Protein AF-A0A356R5F3-F1 (afdb_monomer_lite)

Radius of gyration: 15.39 Å; chains: 1; bounding box: 40×27×44 Å

Secondary structure (DSSP, 8-state):
-HHHHHHHHHHHHHHHHHHHTT-HHHHHHHHHHHHHHHHHHHT-TTS-HHHHHHHHHHHHHHHHHHHHHHHHHHHHHTTS-SSPPHHHHHHHHHHHHHHHHHHHHHHHSPPPSSHHHHHHHHHHHHHHHHHHHHHHHHHHHTT-

Sequence (144 aa):
MTGEVGEMDRLEQKAEDAIANGDPEGAALSIGKAALMANLLAQKKEVHRQIRLLYQAADTLFRGQEQGYRALALFERAGGQPPASQGVCQYLSQAADKVKQSQNDLKALTDFTNESFRERQQRHIGKTQEWEGLLQGLQEDLSC

Foldseek 3Di:
DVVLVVQLVVLCVQLVVCVVVVNLVSNLVSLLVSLVSLQVQLPDPPDDPLSNLLSVLSSLLSQLSSLLSVLVVQCVVVVVDPLGDPSSLVSLVSSLVSLVVSLVSLVPRDADPDPVSNVSSVVSNVSSVVSNVVSVVCCVVNVD

pLDDT: mean 96.37, std 4.93, range [59.78, 98.88]

Structure (mmCIF, N/CA/C/O backbone):
data_AF-A0A356R5F3-F1
#
_entry.id   AF-A0A356R5F3-F1
#
loop_
_atom_site.group_PDB
_atom_site.id
_atom_site.type_symbol
_atom_site.label_atom_id
_atom_site.label_alt_id
_atom_site.label_comp_id
_atom_site.label_asym_id
_atom_site.label_entity_id
_atom_site.label_seq_id
_atom_site.pdbx_PDB_ins_code
_atom_site.Cartn_x
_atom_site.Cartn_y
_atom_site.Cartn_z
_atom_site.occupancy
_atom_site.B_iso_or_equiv
_atom_site.auth_seq_id
_atom_site.auth_comp_id
_atom_site.auth_asym_id
_atom_site.auth_atom_id
_atom_site.pdbx_PDB_model_num
ATOM 1 N N . MET A 1 1 ? 18.206 -11.358 -8.465 1.00 59.78 1 MET A N 1
ATOM 2 C CA . MET A 1 1 ? 17.036 -10.474 -8.654 1.00 59.78 1 MET A CA 1
ATOM 3 C C . MET A 1 1 ? 15.744 -11.267 -8.592 1.00 59.78 1 MET A C 1
ATOM 5 O O . MET A 1 1 ? 14.876 -10.879 -7.832 1.00 59.78 1 MET A O 1
ATOM 9 N N . THR A 1 2 ? 15.629 -12.401 -9.292 1.00 71.31 2 THR A N 1
ATOM 10 C CA . THR A 1 2 ? 14.394 -13.209 -9.319 1.00 71.31 2 THR A CA 1
ATOM 11 C C . THR A 1 2 ? 13.886 -13.624 -7.933 1.00 71.31 2 THR A C 1
ATOM 13 O O . THR A 1 2 ? 12.695 -13.517 -7.677 1.00 71.31 2 THR A O 1
ATOM 16 N N . GLY A 1 3 ? 14.778 -14.011 -7.010 1.00 88.06 3 GLY A N 1
ATOM 17 C CA . GLY A 1 3 ? 14.380 -14.399 -5.649 1.00 88.06 3 GLY A CA 1
ATOM 18 C C . GLY A 1 3 ? 13.810 -13.252 -4.807 1.00 88.06 3 GLY A C 1
ATOM 19 O O . GLY A 1 3 ? 12.830 -13.441 -4.102 1.00 88.06 3 GLY A O 1
ATOM 20 N N . GLU A 1 4 ? 14.378 -12.049 -4.907 1.00 90.88 4 GLU A N 1
ATOM 21 C CA . GLU A 1 4 ? 13.910 -10.885 -4.136 1.00 90.88 4 GLU A CA 1
ATOM 22 C C . GLU A 1 4 ? 12.603 -10.321 -4.689 1.00 90.88 4 GLU A C 1
ATOM 24 O O . GLU A 1 4 ? 11.745 -9.914 -3.916 1.00 90.88 4 GLU A O 1
ATOM 29 N N . VAL A 1 5 ? 12.446 -10.328 -6.017 1.00 93.44 5 VAL A N 1
ATOM 30 C CA . VAL A 1 5 ? 11.182 -9.965 -6.670 1.00 93.44 5 VAL A CA 1
ATOM 31 C C . VAL A 1 5 ? 10.083 -10.948 -6.268 1.00 93.44 5 VAL A C 1
ATOM 33 O O . VAL A 1 5 ? 9.003 -10.519 -5.882 1.00 93.44 5 VAL A O 1
ATOM 36 N N . GLY A 1 6 ? 10.376 -12.253 -6.289 1.00 95.75 6 GLY A N 1
ATOM 37 C CA . GLY A 1 6 ? 9.427 -13.278 -5.855 1.00 95.75 6 GLY A CA 1
ATOM 38 C C . GLY A 1 6 ? 9.046 -13.154 -4.378 1.00 95.75 6 GLY A C 1
ATOM 39 O O . GLY A 1 6 ? 7.872 -13.264 -4.043 1.00 95.75 6 GLY A O 1
ATOM 40 N N . GLU A 1 7 ? 10.007 -12.876 -3.492 1.00 97.31 7 GLU A N 1
ATOM 41 C CA . GLU A 1 7 ? 9.709 -12.661 -2.070 1.00 97.31 7 GLU A CA 1
ATOM 42 C C . GLU A 1 7 ? 8.893 -11.383 -1.838 1.00 97.31 7 GLU A C 1
ATOM 44 O O . GLU A 1 7 ? 7.976 -11.389 -1.021 1.00 97.31 7 GLU A O 1
ATOM 49 N N . MET A 1 8 ? 9.176 -10.307 -2.577 1.00 97.69 8 MET A N 1
ATOM 50 C CA . MET A 1 8 ? 8.377 -9.080 -2.536 1.00 97.69 8 MET A CA 1
ATOM 51 C C . MET A 1 8 ? 6.918 -9.350 -2.924 1.00 97.69 8 MET A C 1
ATOM 53 O O . MET A 1 8 ? 6.022 -8.991 -2.165 1.00 97.69 8 MET A O 1
ATOM 57 N N . ASP A 1 9 ? 6.687 -10.030 -4.052 1.00 97.06 9 ASP A N 1
ATOM 58 C CA . ASP A 1 9 ? 5.338 -10.368 -4.526 1.00 97.06 9 ASP A CA 1
ATOM 59 C C . ASP A 1 9 ? 4.613 -11.304 -3.532 1.00 97.06 9 ASP A C 1
ATOM 61 O O . ASP A 1 9 ? 3.427 -11.136 -3.251 1.00 97.06 9 ASP A O 1
ATOM 65 N N . ARG A 1 10 ? 5.331 -12.256 -2.919 1.00 98.25 10 ARG A N 1
ATOM 66 C CA . ARG A 1 10 ? 4.779 -13.142 -1.880 1.00 98.25 10 ARG A CA 1
ATOM 67 C C . ARG A 1 10 ? 4.359 -12.376 -0.622 1.00 98.25 10 ARG A C 1
ATOM 69 O O . ARG A 1 10 ? 3.350 -12.713 -0.006 1.00 98.25 10 ARG A O 1
ATOM 76 N N . LEU A 1 11 ? 5.149 -11.390 -0.200 1.00 98.69 11 LEU A N 1
ATOM 77 C CA . LEU A 1 11 ? 4.856 -10.554 0.968 1.00 98.69 11 LEU A CA 1
ATOM 78 C C . LEU A 1 11 ? 3.681 -9.604 0.716 1.00 98.69 11 LEU A C 1
ATOM 80 O O . LEU A 1 11 ? 2.895 -9.377 1.633 1.00 98.69 11 LEU A O 1
ATOM 84 N N . GLU A 1 12 ? 3.554 -9.098 -0.510 1.00 98.25 12 GLU A N 1
ATOM 85 C CA . GLU A 1 12 ? 2.393 -8.333 -0.966 1.00 98.25 12 GLU A CA 1
ATOM 86 C C . GLU A 1 12 ? 1.116 -9.184 -0.874 1.00 98.25 12 GLU A C 1
ATOM 88 O O . GLU A 1 12 ? 0.187 -8.794 -0.170 1.00 98.25 12 GLU A O 1
ATOM 93 N N . GLN A 1 13 ? 1.114 -10.396 -1.447 1.00 98.25 13 GLN A N 1
ATOM 94 C CA . GLN A 1 13 ? -0.022 -11.323 -1.330 1.00 98.25 13 GLN A CA 1
ATOM 95 C C . GLN A 1 13 ? -0.339 -11.662 0.130 1.00 98.25 13 GLN A C 1
ATOM 97 O O . GLN A 1 13 ? -1.491 -11.656 0.547 1.00 98.25 13 GLN A O 1
ATOM 102 N 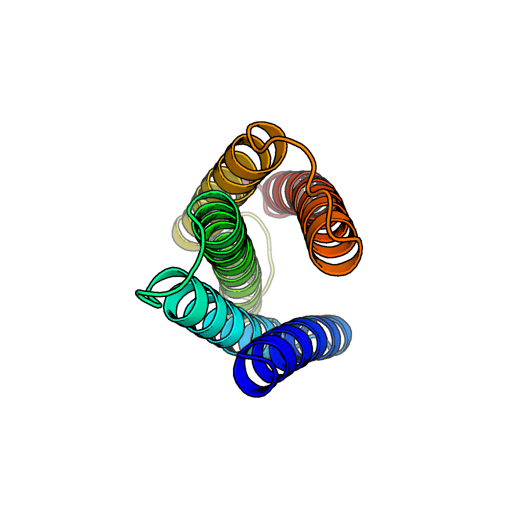N . LYS A 1 14 ? 0.689 -11.909 0.948 1.00 98.62 14 LYS A N 1
ATOM 103 C CA . LYS A 1 14 ? 0.494 -12.212 2.369 1.00 98.62 14 LYS A CA 1
ATOM 104 C C . LYS A 1 14 ? -0.178 -11.058 3.122 1.00 98.62 14 LYS A C 1
ATOM 106 O O . LYS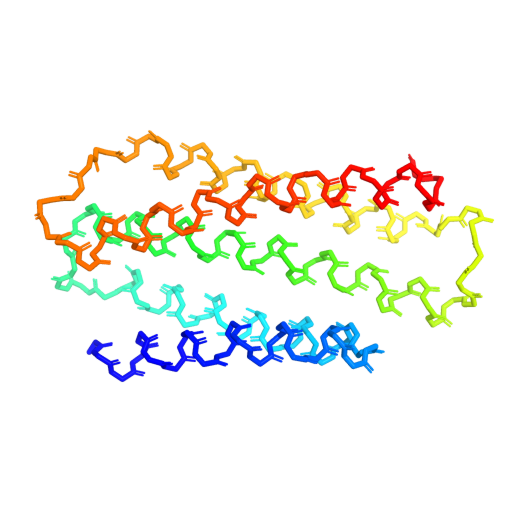 A 1 14 ? -0.896 -11.307 4.088 1.00 98.62 14 LYS A O 1
ATOM 111 N N . ALA A 1 15 ? 0.072 -9.811 2.723 1.00 98.69 15 ALA A N 1
ATOM 112 C CA . ALA A 1 15 ? -0.602 -8.666 3.316 1.00 98.69 15 ALA A CA 1
ATOM 113 C C . ALA A 1 15 ? -2.090 -8.622 2.943 1.00 98.69 15 ALA A C 1
ATOM 115 O O . ALA A 1 15 ? -2.922 -8.373 3.814 1.00 98.69 15 ALA A O 1
ATOM 116 N N . GLU A 1 16 ? -2.417 -8.923 1.685 1.00 97.94 16 GLU A N 1
ATOM 117 C CA . GLU A 1 16 ? -3.801 -9.042 1.207 1.00 97.94 16 GLU A CA 1
ATOM 118 C C . GLU A 1 16 ? -4.554 -10.169 1.926 1.00 97.94 16 GLU A C 1
ATOM 120 O O . GLU A 1 16 ? -5.670 -9.971 2.403 1.00 97.94 16 GLU A O 1
ATOM 125 N N . ASP A 1 17 ? -3.915 -11.326 2.094 1.00 98.50 17 ASP A N 1
ATOM 126 C CA . ASP A 1 17 ? -4.501 -12.449 2.822 1.00 98.50 17 ASP A CA 1
ATOM 127 C C . ASP A 1 17 ? -4.729 -12.093 4.300 1.00 98.50 17 ASP A C 1
ATOM 129 O O . ASP A 1 17 ? -5.746 -12.462 4.885 1.00 98.50 17 ASP A O 1
ATOM 133 N N . ALA A 1 18 ? -3.798 -11.369 4.929 1.00 98.38 18 ALA A N 1
ATOM 134 C CA . ALA A 1 18 ? -3.937 -10.950 6.321 1.00 98.38 18 ALA A CA 1
ATOM 135 C C . ALA A 1 18 ? -5.109 -9.976 6.505 1.00 98.38 18 ALA A C 1
ATOM 137 O O . ALA A 1 18 ? -5.946 -10.198 7.380 1.00 98.38 18 ALA A O 1
ATOM 138 N N . ILE A 1 19 ? -5.236 -8.953 5.648 1.00 97.31 19 ILE A N 1
ATOM 139 C CA . ILE A 1 19 ? -6.365 -8.019 5.755 1.00 97.31 19 ILE A CA 1
ATOM 140 C C . ILE A 1 19 ? -7.702 -8.709 5.455 1.00 97.31 19 ILE A C 1
ATOM 142 O O . ILE A 1 19 ? -8.680 -8.454 6.154 1.00 97.31 19 ILE A O 1
ATOM 146 N N . ALA A 1 20 ? -7.748 -9.642 4.497 1.00 97.38 20 ALA A N 1
ATOM 147 C CA . ALA A 1 20 ? -8.949 -10.427 4.205 1.00 97.38 20 ALA A CA 1
ATOM 148 C C . ALA A 1 20 ? -9.404 -11.289 5.398 1.00 97.38 20 ALA A C 1
ATOM 150 O O . ALA A 1 20 ? -10.590 -11.584 5.534 1.00 97.38 20 ALA A O 1
ATOM 151 N N . ASN A 1 21 ? -8.474 -11.658 6.283 1.00 97.12 21 ASN A N 1
ATOM 152 C CA . ASN A 1 21 ? -8.745 -12.388 7.520 1.00 97.12 21 ASN A CA 1
ATOM 153 C C . ASN A 1 21 ? -8.983 -11.475 8.739 1.00 97.12 21 ASN A C 1
ATOM 155 O O . ASN A 1 21 ? -9.068 -11.978 9.859 1.00 97.12 21 ASN A O 1
ATOM 159 N N . GLY A 1 22 ? -9.090 -10.155 8.549 1.00 96.88 22 GLY A N 1
ATOM 160 C CA . GLY A 1 22 ? -9.295 -9.199 9.640 1.00 96.88 22 GLY A CA 1
ATOM 161 C C . GLY A 1 22 ? -8.057 -8.983 10.515 1.00 96.88 22 GLY A C 1
ATOM 162 O O . GLY A 1 22 ? -8.194 -8.683 11.695 1.00 96.88 22 GLY A O 1
ATOM 163 N N . ASP A 1 23 ? -6.853 -9.160 9.960 1.00 98.25 23 ASP A N 1
ATOM 164 C CA . ASP A 1 23 ? -5.578 -8.922 10.644 1.00 98.25 23 ASP A CA 1
ATOM 165 C C . ASP A 1 23 ? -4.821 -7.735 10.010 1.00 98.25 23 ASP A C 1
ATOM 167 O O . ASP A 1 23 ? -3.863 -7.924 9.244 1.00 98.25 23 ASP A O 1
ATOM 171 N N . PRO A 1 24 ? -5.228 -6.482 10.298 1.00 98.06 24 PRO A N 1
ATOM 172 C CA . PRO A 1 24 ? -4.542 -5.304 9.774 1.00 98.06 24 PRO A CA 1
ATOM 173 C C . PRO A 1 24 ? -3.107 -5.167 10.304 1.00 98.06 24 PRO A C 1
ATOM 175 O O . PRO A 1 24 ? -2.248 -4.600 9.628 1.00 98.06 24 PRO A O 1
ATOM 178 N N . GLU A 1 25 ? -2.787 -5.712 11.479 1.00 98.06 25 GLU A N 1
ATOM 179 C CA . GLU A 1 25 ? -1.415 -5.696 11.994 1.00 98.06 25 GLU A CA 1
ATOM 180 C C . GLU A 1 25 ? -0.498 -6.639 11.201 1.00 98.06 25 GLU A C 1
ATOM 182 O O . GLU A 1 25 ? 0.603 -6.248 10.792 1.00 98.06 25 GLU A O 1
ATOM 187 N N . GLY A 1 26 ? -0.952 -7.863 10.929 1.00 98.44 26 GLY A N 1
ATOM 188 C CA . GLY A 1 26 ? -0.256 -8.815 10.068 1.00 98.44 26 GLY A CA 1
ATOM 189 C C . GLY A 1 26 ? -0.124 -8.317 8.630 1.00 98.44 26 GLY A C 1
ATOM 190 O O . GLY A 1 26 ? 0.928 -8.525 8.004 1.00 98.44 26 GLY A O 1
ATOM 191 N N . ALA A 1 27 ? -1.134 -7.597 8.133 1.00 98.75 27 ALA A N 1
ATOM 192 C CA . ALA A 1 27 ? -1.095 -6.932 6.835 1.00 98.75 27 ALA A CA 1
ATOM 193 C C . ALA A 1 27 ? -0.012 -5.845 6.798 1.00 98.75 27 ALA A C 1
ATOM 195 O O . ALA A 1 27 ? 0.874 -5.887 5.939 1.00 98.75 27 ALA A O 1
ATOM 196 N N . ALA A 1 28 ? -0.002 -4.944 7.788 1.00 98.69 28 ALA A N 1
ATOM 197 C CA . ALA A 1 28 ? 1.016 -3.904 7.932 1.00 98.69 28 ALA A CA 1
ATOM 198 C C . ALA A 1 28 ? 2.437 -4.484 7.991 1.00 98.69 28 ALA A C 1
ATOM 200 O O . ALA A 1 28 ? 3.342 -4.010 7.302 1.00 98.69 28 ALA A O 1
ATOM 201 N N . LEU A 1 29 ? 2.644 -5.539 8.784 1.00 98.69 29 LEU A N 1
ATOM 202 C CA . LEU A 1 29 ? 3.949 -6.183 8.910 1.00 98.69 29 LEU A CA 1
ATOM 203 C C . LEU A 1 29 ? 4.415 -6.805 7.588 1.00 98.69 29 LEU A C 1
ATOM 205 O O . LEU A 1 29 ? 5.595 -6.711 7.240 1.00 98.69 29 LEU A O 1
ATOM 209 N N . SER A 1 30 ? 3.516 -7.481 6.874 1.00 98.81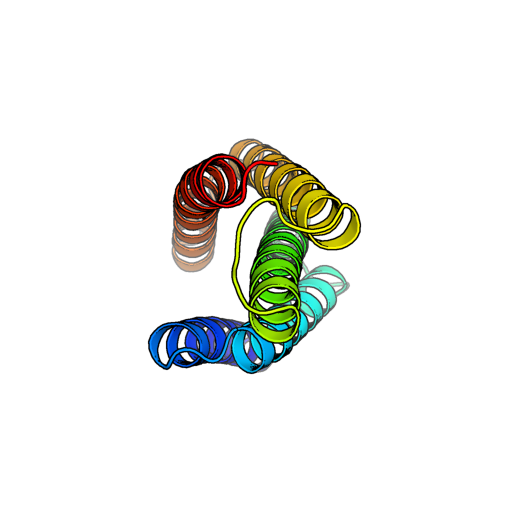 30 SER A N 1
ATOM 210 C CA . SER A 1 30 ? 3.855 -8.174 5.629 1.00 98.81 30 SER A CA 1
ATOM 211 C C . SER A 1 30 ? 4.160 -7.175 4.516 1.00 98.81 30 SER A C 1
ATOM 213 O O . SER A 1 30 ? 5.215 -7.278 3.885 1.00 98.81 30 SER A O 1
ATOM 215 N N . ILE A 1 31 ? 3.329 -6.143 4.353 1.00 98.81 31 ILE A N 1
ATOM 216 C CA . ILE A 1 31 ? 3.551 -5.135 3.315 1.00 98.81 31 ILE A CA 1
ATOM 217 C C . ILE A 1 31 ? 4.754 -4.235 3.621 1.00 98.81 31 ILE A C 1
ATOM 219 O O . ILE A 1 31 ? 5.511 -3.895 2.716 1.00 98.81 31 ILE A O 1
ATOM 223 N N . GLY A 1 32 ? 5.032 -3.941 4.897 1.00 98.69 32 GLY A N 1
ATOM 224 C CA . GLY A 1 32 ? 6.252 -3.232 5.297 1.00 98.69 32 GLY A CA 1
ATOM 225 C C . GLY A 1 32 ? 7.529 -4.009 4.945 1.00 98.69 32 GLY A C 1
ATOM 226 O O . GLY A 1 32 ? 8.538 -3.424 4.545 1.00 98.69 32 GLY A O 1
ATOM 227 N N . LYS A 1 33 ? 7.492 -5.348 5.006 1.00 98.69 33 LYS A N 1
ATOM 228 C CA . LYS A 1 33 ? 8.591 -6.190 4.505 1.00 98.69 33 LYS A CA 1
ATOM 229 C C . LYS A 1 33 ? 8.672 -6.162 2.977 1.00 98.69 33 LYS A C 1
ATOM 231 O O . LYS A 1 33 ? 9.781 -6.112 2.452 1.00 98.69 33 LYS A O 1
ATOM 236 N N . ALA A 1 34 ? 7.542 -6.143 2.264 1.00 98.69 34 ALA A N 1
ATOM 237 C CA . ALA A 1 34 ? 7.536 -5.967 0.809 1.00 98.69 34 ALA A CA 1
ATOM 238 C C . ALA A 1 34 ? 8.164 -4.620 0.403 1.00 98.69 34 ALA A C 1
ATOM 240 O O . ALA A 1 34 ? 8.992 -4.582 -0.507 1.00 98.69 34 ALA A O 1
ATOM 241 N N . ALA A 1 35 ? 7.870 -3.538 1.136 1.00 98.75 35 ALA A N 1
ATOM 242 C CA . ALA A 1 35 ? 8.499 -2.227 0.957 1.00 98.75 35 ALA A CA 1
ATOM 243 C C . ALA A 1 35 ? 10.025 -2.298 1.101 1.00 98.75 35 ALA A C 1
ATOM 245 O O . ALA A 1 35 ? 10.766 -1.812 0.245 1.00 98.75 35 ALA A O 1
ATOM 246 N N . LEU A 1 36 ? 10.515 -2.986 2.139 1.00 98.25 36 LEU A N 1
ATOM 247 C CA . LEU A 1 36 ? 11.949 -3.216 2.317 1.00 98.25 36 LEU A CA 1
ATOM 248 C C . LEU A 1 36 ? 12.557 -3.974 1.125 1.00 98.25 36 LEU A C 1
ATOM 250 O O . LEU A 1 36 ? 13.627 -3.598 0.650 1.00 98.25 36 LEU A O 1
ATOM 254 N N . MET A 1 37 ? 11.879 -5.001 0.609 1.00 97.88 37 MET A N 1
ATOM 255 C CA . MET A 1 37 ? 12.349 -5.745 -0.564 1.00 97.88 37 MET A CA 1
ATOM 256 C C . MET A 1 37 ? 12.391 -4.878 -1.828 1.00 97.88 37 MET A C 1
ATOM 258 O O . MET A 1 37 ? 13.388 -4.913 -2.553 1.00 97.88 37 MET A O 1
ATOM 262 N N . ALA A 1 38 ? 11.365 -4.057 -2.068 1.00 98.00 38 ALA A N 1
ATOM 263 C CA . ALA A 1 38 ? 11.343 -3.089 -3.165 1.00 98.00 38 ALA A CA 1
ATOM 264 C C . ALA A 1 38 ? 12.516 -2.101 -3.057 1.00 98.00 38 ALA A C 1
ATOM 266 O O . ALA A 1 38 ? 13.251 -1.867 -4.019 1.00 98.00 38 ALA A O 1
ATOM 267 N N . ASN A 1 39 ? 12.769 -1.594 -1.852 1.00 97.62 39 ASN A N 1
ATOM 268 C CA . ASN A 1 39 ? 13.883 -0.698 -1.586 1.00 97.62 39 ASN A CA 1
ATOM 269 C C . ASN A 1 39 ? 15.246 -1.362 -1.868 1.00 97.62 39 ASN A C 1
ATOM 271 O O . ASN A 1 39 ? 16.093 -0.780 -2.550 1.00 97.62 39 ASN A O 1
ATOM 275 N N . LEU A 1 40 ? 15.444 -2.610 -1.426 1.00 96.12 40 LEU A N 1
ATOM 276 C CA . LEU A 1 40 ? 16.654 -3.389 -1.713 1.00 96.12 40 LEU A CA 1
ATOM 277 C C . LEU A 1 40 ? 16.861 -3.598 -3.218 1.00 96.12 40 LEU A C 1
ATOM 279 O O . LEU A 1 40 ? 17.982 -3.458 -3.712 1.00 96.12 40 LEU A O 1
ATOM 283 N N . LEU A 1 41 ? 15.790 -3.894 -3.961 1.00 95.62 41 LEU A N 1
ATOM 284 C CA . LEU A 1 41 ? 15.825 -4.025 -5.419 1.00 95.62 41 LEU A CA 1
ATOM 285 C C . LEU A 1 41 ? 16.241 -2.713 -6.099 1.00 95.62 41 LEU A C 1
ATOM 287 O O . LEU A 1 41 ? 17.065 -2.738 -7.017 1.00 95.62 41 LEU A O 1
ATOM 291 N N . ALA A 1 42 ? 15.747 -1.570 -5.621 1.00 95.75 42 ALA A N 1
ATOM 292 C CA . ALA A 1 42 ? 16.112 -0.259 -6.151 1.00 95.75 42 ALA A CA 1
ATOM 293 C C . ALA A 1 42 ? 17.579 0.124 -5.870 1.00 95.75 42 ALA A C 1
ATOM 295 O O . ALA A 1 42 ? 18.222 0.809 -6.670 1.00 95.75 42 ALA A O 1
ATOM 296 N N . GLN A 1 43 ? 18.148 -0.329 -4.754 1.00 94.06 43 GLN A N 1
ATOM 297 C CA . GLN A 1 43 ? 19.533 -0.017 -4.384 1.00 94.06 43 GLN A CA 1
ATOM 298 C C . GLN A 1 43 ? 20.587 -0.823 -5.159 1.00 94.06 43 GLN A C 1
ATOM 300 O O . GLN A 1 43 ? 21.782 -0.530 -5.075 1.00 94.06 43 GLN A O 1
ATOM 305 N N . LYS A 1 44 ? 20.186 -1.815 -5.960 1.00 91.69 44 LYS A N 1
ATOM 306 C CA . LYS A 1 44 ? 21.139 -2.620 -6.733 1.00 91.69 44 LYS A CA 1
ATOM 307 C C . LYS A 1 44 ? 21.889 -1.770 -7.756 1.00 91.69 44 LYS A C 1
ATOM 309 O O . LYS A 1 44 ? 21.296 -1.016 -8.532 1.00 91.69 44 LYS A O 1
ATOM 314 N N . LYS A 1 45 ? 23.219 -1.895 -7.757 1.00 77.44 45 LYS A N 1
ATOM 315 C CA . LYS A 1 45 ? 24.114 -1.082 -8.597 1.00 77.44 45 LYS A CA 1
ATOM 316 C C . LYS A 1 45 ? 23.867 -1.311 -10.091 1.00 77.44 45 LYS A C 1
ATOM 318 O O . LYS A 1 45 ? 23.695 -0.341 -10.817 1.00 77.44 45 LYS A O 1
ATOM 323 N N . GLU A 1 46 ? 23.689 -2.567 -10.492 1.00 80.19 46 GLU A N 1
ATOM 324 C CA . GLU A 1 46 ? 23.518 -2.996 -11.893 1.00 80.19 46 GLU A CA 1
ATOM 325 C C . GLU A 1 46 ? 22.119 -2.744 -12.487 1.00 80.19 46 GLU A C 1
ATOM 327 O O . GLU A 1 46 ? 21.818 -3.176 -13.598 1.00 80.19 46 GLU A O 1
ATOM 332 N N . VAL A 1 47 ? 21.216 -2.087 -11.753 1.00 82.38 47 VAL A N 1
ATOM 333 C CA . VAL A 1 47 ? 19.836 -1.882 -12.208 1.00 82.38 47 VAL A CA 1
ATOM 334 C C . VAL A 1 47 ? 19.715 -0.604 -13.037 1.00 82.38 47 VAL A C 1
ATOM 336 O O . VAL A 1 47 ? 20.109 0.488 -12.616 1.00 82.38 47 VAL A O 1
ATOM 339 N N . HIS A 1 48 ? 19.110 -0.739 -14.218 1.00 91.44 48 HIS A N 1
ATOM 340 C CA . HIS A 1 48 ? 18.815 0.379 -15.111 1.00 91.44 48 HIS A CA 1
ATOM 341 C C . HIS A 1 48 ? 17.973 1.452 -14.397 1.00 91.44 48 HIS A C 1
ATOM 343 O O . HIS A 1 48 ? 17.088 1.125 -13.604 1.00 91.44 48 HIS A O 1
ATOM 349 N N . ARG A 1 49 ? 18.203 2.741 -14.690 1.00 93.44 49 ARG A N 1
ATOM 350 C CA . ARG A 1 49 ? 17.560 3.866 -13.974 1.00 93.44 49 ARG A CA 1
ATOM 351 C C . ARG A 1 49 ? 16.033 3.745 -13.899 1.00 93.44 49 ARG A C 1
ATOM 353 O O . ARG A 1 49 ? 15.460 3.972 -12.844 1.00 93.44 49 ARG A O 1
ATOM 360 N N . GLN A 1 50 ? 15.388 3.369 -14.998 1.00 94.44 50 GLN A N 1
ATOM 361 C CA . GLN A 1 50 ? 13.931 3.227 -15.067 1.00 94.44 50 GLN A CA 1
ATOM 362 C C . GLN A 1 50 ? 13.412 2.119 -14.133 1.00 94.44 50 GLN A C 1
ATOM 364 O O . G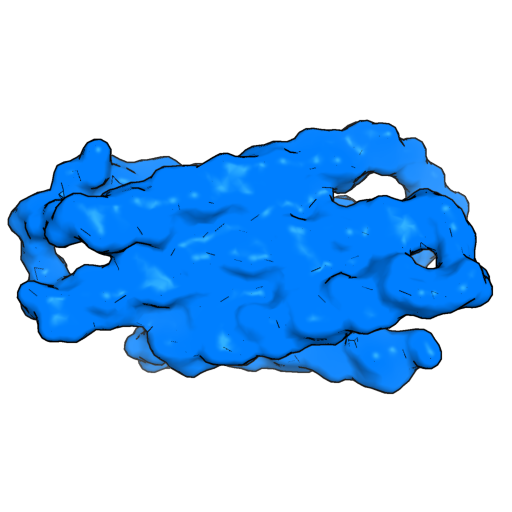LN A 1 50 ? 12.441 2.322 -13.417 1.00 94.44 50 GLN A O 1
ATOM 369 N N . ILE A 1 51 ? 14.108 0.977 -14.071 1.00 95.25 51 ILE A N 1
ATOM 370 C CA . ILE A 1 51 ? 13.767 -0.139 -13.173 1.00 95.25 51 ILE A CA 1
ATOM 371 C C . ILE A 1 51 ? 13.984 0.270 -11.708 1.00 95.25 51 ILE A C 1
ATOM 373 O O . ILE A 1 51 ? 13.188 -0.068 -10.838 1.00 95.25 51 ILE A O 1
ATOM 377 N N . ARG A 1 52 ? 15.042 1.039 -11.428 1.00 96.38 52 ARG A N 1
ATOM 378 C CA . ARG A 1 52 ? 15.294 1.603 -10.096 1.00 96.38 52 ARG A CA 1
ATOM 379 C C . ARG A 1 52 ? 14.143 2.499 -9.642 1.00 96.38 52 ARG A C 1
ATOM 381 O O . ARG A 1 52 ? 13.665 2.329 -8.527 1.00 96.38 52 ARG A O 1
ATOM 388 N N . LEU A 1 53 ? 13.689 3.402 -10.510 1.00 97.31 53 LEU A N 1
ATOM 389 C CA . LEU A 1 53 ? 12.562 4.292 -10.229 1.00 97.31 53 LEU A CA 1
ATOM 390 C C . LEU A 1 53 ? 11.249 3.514 -10.040 1.00 97.31 53 LEU A C 1
ATOM 392 O O . LEU A 1 53 ? 10.495 3.832 -9.129 1.00 97.31 53 LEU A O 1
ATOM 396 N N . LEU A 1 54 ? 11.009 2.454 -10.823 1.00 97.94 54 LEU A N 1
ATOM 397 C CA . LEU A 1 54 ? 9.854 1.565 -10.631 1.00 97.94 54 LEU A CA 1
ATOM 398 C C . LEU A 1 54 ? 9.830 0.964 -9.219 1.00 97.94 54 LEU A C 1
ATOM 400 O O . LEU A 1 54 ? 8.801 1.008 -8.550 1.00 97.94 54 LEU A O 1
ATOM 404 N N . TYR A 1 55 ? 10.960 0.438 -8.740 1.00 97.81 55 TYR A N 1
ATOM 405 C CA . TYR A 1 55 ? 11.030 -0.135 -7.394 1.00 97.81 55 TYR A CA 1
ATOM 406 C C . TYR A 1 55 ? 11.030 0.917 -6.276 1.00 97.81 55 TYR A C 1
ATOM 408 O O . TYR A 1 55 ? 10.515 0.640 -5.198 1.00 97.81 55 TYR A O 1
ATOM 416 N N . GLN A 1 56 ? 11.542 2.128 -6.518 1.00 98.44 56 GLN A N 1
ATOM 417 C CA . GLN A 1 56 ? 11.380 3.252 -5.584 1.00 98.44 56 GLN A CA 1
ATOM 418 C C . GLN A 1 56 ? 9.908 3.634 -5.431 1.00 98.44 56 GLN A C 1
ATOM 420 O O . GLN A 1 56 ? 9.436 3.825 -4.314 1.00 98.44 56 GLN A O 1
ATOM 425 N N . ALA A 1 57 ? 9.168 3.694 -6.536 1.00 98.56 57 ALA A N 1
ATOM 426 C CA . ALA A 1 57 ? 7.744 3.974 -6.483 1.00 98.56 57 ALA A CA 1
ATOM 427 C C . ALA A 1 57 ? 6.969 2.835 -5.797 1.00 98.56 57 ALA A C 1
ATOM 429 O O . ALA A 1 57 ? 6.066 3.111 -5.007 1.00 98.56 57 ALA A O 1
ATOM 430 N N . ALA A 1 58 ? 7.355 1.573 -6.017 1.00 98.50 58 ALA A N 1
ATOM 431 C CA . ALA A 1 58 ? 6.784 0.427 -5.305 1.00 98.50 58 ALA A CA 1
ATOM 432 C C . ALA A 1 58 ? 7.044 0.481 -3.785 1.00 98.50 58 ALA A C 1
ATOM 434 O O . ALA A 1 58 ? 6.112 0.291 -3.011 1.00 98.50 58 ALA A O 1
ATOM 435 N N . ASP A 1 59 ? 8.265 0.810 -3.341 1.00 98.81 59 ASP A N 1
ATOM 436 C CA . ASP A 1 59 ? 8.579 1.046 -1.917 1.00 98.81 59 ASP A CA 1
ATOM 437 C C . ASP A 1 59 ? 7.671 2.136 -1.326 1.00 98.81 59 ASP A C 1
ATOM 439 O O . ASP A 1 59 ? 7.034 1.931 -0.292 1.00 98.81 59 ASP A O 1
ATOM 443 N N . THR A 1 60 ? 7.528 3.269 -2.020 1.00 98.88 60 THR A N 1
ATOM 444 C CA . THR A 1 60 ? 6.639 4.359 -1.592 1.00 98.88 60 THR A CA 1
ATOM 445 C C . THR A 1 60 ? 5.177 3.908 -1.490 1.00 98.88 60 THR A C 1
ATOM 447 O O . THR A 1 60 ? 4.535 4.205 -0.481 1.00 98.88 60 THR A O 1
ATOM 450 N N . LEU A 1 61 ? 4.664 3.150 -2.470 1.00 98.81 61 LEU A N 1
ATOM 451 C CA . LEU A 1 61 ? 3.311 2.575 -2.433 1.00 98.81 61 LEU A CA 1
ATOM 452 C C . LEU A 1 61 ? 3.141 1.675 -1.210 1.00 98.81 61 LEU A C 1
ATOM 454 O O . LEU A 1 61 ? 2.251 1.908 -0.398 1.00 98.81 61 LEU A O 1
ATOM 458 N N . PHE A 1 62 ? 4.016 0.685 -1.045 1.00 98.88 62 PHE A N 1
ATOM 459 C CA . PHE A 1 62 ? 3.920 -0.302 0.030 1.00 98.88 62 PHE A CA 1
ATOM 460 C C . PHE A 1 62 ? 4.026 0.330 1.422 1.00 98.88 62 PHE A C 1
ATOM 462 O O . PHE A 1 62 ? 3.363 -0.121 2.352 1.00 98.88 62 PHE A O 1
ATOM 469 N N . ARG A 1 63 ? 4.781 1.425 1.574 1.00 98.81 63 ARG A N 1
ATOM 470 C CA . ARG A 1 63 ? 4.786 2.224 2.813 1.00 98.81 63 ARG A CA 1
ATOM 471 C C . ARG A 1 63 ? 3.484 2.980 3.045 1.00 98.81 63 ARG A C 1
ATOM 473 O O . ARG A 1 63 ? 3.094 3.148 4.196 1.00 98.81 63 ARG A O 1
ATOM 480 N N . GLY A 1 64 ? 2.825 3.448 1.987 1.00 98.81 64 GLY A N 1
ATOM 481 C CA . GLY A 1 64 ? 1.476 4.003 2.093 1.00 98.81 64 GLY A CA 1
ATOM 482 C C . GLY A 1 64 ? 0.489 2.949 2.596 1.00 98.81 64 GLY A C 1
ATOM 483 O O . GLY A 1 64 ? -0.228 3.181 3.566 1.00 98.81 64 GLY A O 1
ATOM 484 N N . GLN A 1 65 ? 0.545 1.748 2.018 1.00 98.81 6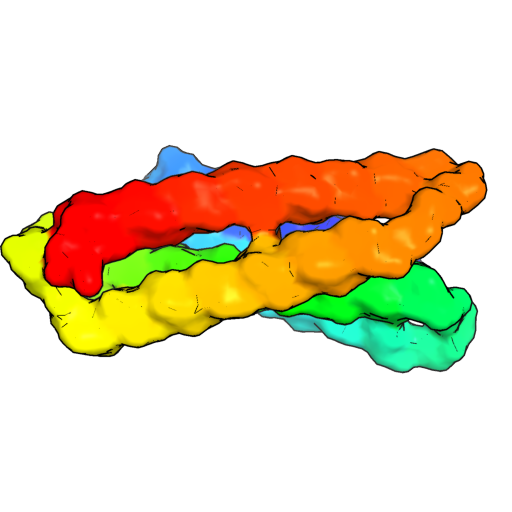5 GLN A N 1
ATOM 485 C CA . GLN A 1 65 ? -0.282 0.614 2.436 1.00 98.81 65 GLN A CA 1
ATOM 486 C C . GLN A 1 65 ? -0.015 0.203 3.890 1.00 98.81 65 GLN A C 1
ATOM 488 O O . GLN A 1 65 ? -0.946 0.039 4.675 1.00 98.81 65 GLN A O 1
ATOM 493 N N . GLU A 1 66 ? 1.261 0.113 4.281 1.00 98.88 66 GLU A N 1
ATOM 494 C CA . GLU A 1 66 ? 1.673 -0.147 5.663 1.00 98.88 66 GLU A CA 1
ATOM 495 C C . GLU A 1 66 ? 1.039 0.856 6.634 1.00 98.88 66 GLU A C 1
ATOM 497 O O . GLU A 1 66 ? 0.514 0.463 7.675 1.00 98.88 66 GLU A O 1
ATOM 502 N N . GLN A 1 67 ? 1.088 2.151 6.312 1.00 98.69 67 GLN A N 1
ATOM 503 C CA . GLN A 1 67 ? 0.526 3.198 7.162 1.00 98.69 67 GLN A CA 1
ATOM 504 C C . GLN A 1 67 ? -0.998 3.110 7.259 1.00 98.69 67 GLN A C 1
ATOM 506 O O . GLN A 1 67 ? -1.525 3.243 8.363 1.00 98.69 67 GLN A O 1
ATOM 511 N N . GLY A 1 68 ? -1.693 2.824 6.155 1.00 98.56 68 GLY A N 1
ATOM 512 C CA . GLY A 1 68 ? -3.141 2.612 6.168 1.00 98.56 68 GLY A CA 1
ATOM 513 C C . GLY A 1 68 ? -3.543 1.417 7.035 1.00 98.56 68 GLY A C 1
ATOM 514 O O . GLY A 1 68 ? -4.398 1.543 7.909 1.00 98.56 68 GLY A O 1
ATOM 515 N N . TYR A 1 69 ? -2.857 0.281 6.893 1.00 98.75 69 TYR A N 1
ATOM 516 C CA . TYR A 1 69 ? -3.103 -0.887 7.741 1.00 98.75 69 TYR A CA 1
ATOM 517 C C . TYR A 1 69 ? -2.772 -0.634 9.217 1.00 98.75 69 TYR A C 1
ATOM 519 O O . TYR A 1 69 ? -3.527 -1.037 10.100 1.00 98.75 69 TYR A O 1
ATOM 527 N N . ARG A 1 70 ? -1.687 0.091 9.518 1.00 98.50 70 ARG A N 1
ATOM 528 C CA . ARG A 1 70 ? -1.379 0.506 10.897 1.00 98.50 70 ARG A CA 1
ATOM 529 C C . ARG A 1 70 ? -2.466 1.409 11.473 1.00 98.50 70 ARG A C 1
ATOM 531 O O . ARG A 1 70 ? -2.785 1.262 12.648 1.00 98.50 70 ARG A O 1
ATOM 538 N N . ALA A 1 71 ? -3.028 2.317 10.675 1.00 98.50 71 ALA A N 1
ATOM 539 C CA . ALA A 1 71 ? -4.134 3.166 11.105 1.00 98.50 71 ALA A CA 1
ATOM 540 C C . ALA A 1 71 ? -5.351 2.324 11.516 1.00 98.50 71 ALA A C 1
ATOM 542 O O . ALA A 1 71 ? -5.878 2.524 12.608 1.00 98.50 71 ALA A O 1
ATOM 543 N N . LEU A 1 72 ? -5.726 1.338 10.693 1.00 98.19 72 LEU A N 1
ATOM 544 C CA . LEU A 1 72 ? -6.810 0.397 10.992 1.00 98.19 72 LEU A CA 1
ATOM 545 C C . LEU A 1 72 ? -6.543 -0.399 12.272 1.00 98.19 72 LEU A C 1
ATOM 547 O O . LEU A 1 72 ? -7.362 -0.381 13.185 1.00 98.19 72 LEU A O 1
ATOM 551 N N . ALA A 1 73 ? -5.360 -1.006 12.397 1.00 98.00 73 ALA A N 1
ATOM 552 C CA . ALA A 1 73 ? -4.995 -1.767 13.591 1.00 98.00 73 ALA A CA 1
ATOM 553 C C . ALA A 1 73 ? -5.034 -0.904 14.866 1.00 98.00 73 ALA A C 1
ATOM 555 O O . ALA A 1 73 ? -5.469 -1.353 15.925 1.00 98.00 73 ALA A O 1
ATOM 556 N N . LEU A 1 74 ? -4.580 0.352 14.785 1.00 98.06 74 LEU A N 1
ATOM 557 C CA . LEU A 1 74 ? -4.643 1.295 15.903 1.00 98.06 74 LEU A CA 1
ATOM 558 C C . LEU A 1 74 ? -6.082 1.683 16.250 1.00 98.06 74 LEU A C 1
ATOM 560 O O . LEU A 1 74 ? -6.411 1.778 17.431 1.00 98.06 74 LEU A O 1
ATOM 564 N N . PHE A 1 75 ? -6.928 1.895 15.244 1.00 98.19 75 PHE A N 1
ATOM 565 C CA . PHE A 1 75 ? -8.335 2.218 15.437 1.00 98.19 75 PHE A CA 1
ATOM 566 C C . PHE A 1 75 ? -9.101 1.068 16.103 1.00 98.19 75 PHE A C 1
ATOM 568 O O . PHE A 1 75 ? -9.796 1.287 17.096 1.00 98.19 75 PHE A O 1
ATOM 575 N N . GLU A 1 76 ? -8.904 -0.164 15.631 1.00 96.69 76 GLU A N 1
ATOM 576 C CA . GLU A 1 76 ? -9.508 -1.367 16.214 1.00 96.69 76 GLU A CA 1
ATOM 577 C C . GLU A 1 76 ? -9.081 -1.568 17.670 1.00 96.69 76 GLU A C 1
ATOM 579 O O . GLU A 1 76 ? -9.919 -1.765 18.551 1.00 96.69 76 GLU A O 1
ATOM 584 N N . ARG A 1 77 ? -7.782 -1.423 17.961 1.00 95.62 77 ARG A N 1
ATOM 585 C CA . ARG A 1 77 ? -7.248 -1.499 19.333 1.00 95.62 77 ARG A CA 1
ATOM 586 C C . ARG A 1 77 ? -7.819 -0.430 20.262 1.00 95.62 77 ARG A C 1
ATOM 588 O O . ARG A 1 77 ? -7.886 -0.655 21.468 1.00 95.62 77 ARG A O 1
ATOM 595 N N . ALA A 1 78 ? -8.212 0.720 19.716 1.00 94.88 78 ALA A N 1
ATOM 596 C CA . ALA A 1 78 ? -8.839 1.809 20.457 1.00 94.88 78 ALA A CA 1
ATOM 597 C C . ALA A 1 78 ? -10.361 1.633 20.641 1.00 94.88 78 ALA A C 1
ATOM 599 O O . ALA A 1 78 ? -10.999 2.500 21.233 1.00 94.88 78 ALA A O 1
ATOM 600 N N . GLY A 1 79 ? -10.944 0.526 20.169 1.00 94.88 79 GLY A N 1
ATOM 601 C CA . GLY A 1 79 ? -12.368 0.211 20.314 1.00 94.88 79 GLY A CA 1
ATOM 602 C C . GLY A 1 79 ? -13.206 0.441 19.055 1.00 94.88 79 GLY A C 1
ATOM 603 O O . GLY A 1 79 ? -14.405 0.176 19.088 1.00 94.88 79 GLY A O 1
ATOM 604 N N . GLY A 1 80 ? -12.603 0.894 17.951 1.00 94.00 80 GLY A N 1
ATOM 605 C CA . GLY A 1 80 ? -13.243 0.898 16.634 1.00 94.00 80 GLY A CA 1
ATOM 606 C C . GLY A 1 80 ? -14.435 1.848 16.480 1.00 94.00 80 GLY A C 1
ATOM 607 O O . GLY A 1 80 ? -15.311 1.591 15.657 1.00 94.00 80 GLY A O 1
ATOM 608 N N . GLN A 1 81 ? -14.501 2.926 17.268 1.00 95.69 81 GLN A N 1
ATOM 609 C CA . GLN A 1 81 ? -15.589 3.907 17.196 1.00 95.69 81 GLN A CA 1
ATOM 610 C C . GLN A 1 81 ? -15.087 5.275 16.719 1.00 95.69 81 GLN A C 1
ATOM 612 O O . GLN A 1 81 ? -14.162 5.815 17.331 1.00 95.69 81 GLN A O 1
ATOM 617 N N . PRO A 1 82 ? -15.683 5.856 15.660 1.00 95.06 82 PRO A N 1
ATOM 618 C CA . PRO A 1 82 ? -15.409 7.232 15.267 1.00 95.06 82 PRO A CA 1
ATOM 619 C C . PRO A 1 82 ? -15.859 8.241 16.347 1.00 95.06 82 PRO A C 1
ATOM 621 O O . PRO A 1 82 ? -16.825 7.974 17.069 1.00 95.06 82 PRO A O 1
ATOM 624 N N . PRO A 1 83 ? -15.213 9.417 16.447 1.00 97.12 83 PRO A N 1
ATOM 625 C CA . PRO A 1 83 ? -14.067 9.837 15.646 1.00 97.12 83 PRO A CA 1
ATOM 626 C C . PRO A 1 83 ? -12.793 9.087 16.038 1.00 97.12 83 PRO A C 1
ATOM 628 O O . PRO A 1 83 ? -12.533 8.824 17.214 1.00 97.12 83 PRO A O 1
ATOM 631 N N . ALA A 1 84 ? -11.976 8.759 15.042 1.00 97.81 84 ALA A N 1
ATOM 632 C CA . ALA A 1 84 ? -10.676 8.174 15.295 1.00 97.81 84 ALA A CA 1
ATOM 633 C C . ALA A 1 84 ? -9.745 9.163 16.015 1.00 97.81 84 ALA A C 1
ATOM 635 O O . ALA A 1 84 ? -9.893 10.384 15.957 1.00 97.81 84 ALA A O 1
ATOM 636 N N . SER A 1 85 ? -8.746 8.627 16.717 1.00 97.31 85 SER A N 1
ATOM 637 C CA . SER A 1 85 ? -7.746 9.471 17.374 1.00 97.31 85 SER A CA 1
ATOM 638 C C . SER A 1 85 ? -6.916 10.263 16.356 1.00 97.31 85 SER A C 1
ATOM 640 O O . SER A 1 85 ? -6.696 9.817 15.228 1.00 97.31 85 SER A O 1
ATOM 642 N N . GLN A 1 86 ? -6.344 11.391 16.792 1.00 96.62 86 GLN A N 1
ATOM 643 C CA . GLN A 1 86 ? -5.439 12.203 15.969 1.00 96.62 86 GLN A CA 1
ATOM 644 C C . GLN A 1 86 ? -4.302 11.373 15.346 1.00 96.62 86 GLN A C 1
ATOM 646 O O . GLN A 1 86 ? -3.931 11.601 14.197 1.00 96.62 86 GLN A O 1
ATOM 651 N N . GLY A 1 87 ? -3.768 10.392 16.083 1.00 96.69 87 GLY A N 1
ATOM 652 C CA . GLY A 1 87 ? -2.717 9.506 15.584 1.00 96.69 87 GLY A CA 1
ATOM 653 C C . GLY A 1 87 ? -3.179 8.638 14.412 1.00 96.69 87 GLY A C 1
ATOM 654 O O . GLY A 1 87 ? -2.461 8.528 13.423 1.00 96.69 87 GLY A O 1
ATOM 655 N N . VAL A 1 88 ? -4.389 8.071 14.483 1.00 98.31 88 VAL A N 1
ATOM 656 C CA . VAL A 1 88 ? -4.983 7.286 13.383 1.00 98.31 88 VAL A CA 1
ATOM 657 C C . VAL A 1 88 ? -5.164 8.163 12.144 1.00 98.31 88 VAL A C 1
ATOM 659 O O . VAL A 1 88 ? -4.690 7.797 11.069 1.00 98.31 88 VAL A O 1
ATOM 662 N N . CYS A 1 89 ? -5.754 9.352 12.296 1.00 98.38 89 CYS A N 1
ATOM 663 C CA . CYS A 1 89 ? -5.956 10.271 11.173 1.00 98.38 89 CYS A CA 1
ATOM 664 C C . CYS A 1 89 ? -4.634 10.744 10.555 1.00 98.38 89 CYS A C 1
ATOM 666 O O . CYS A 1 89 ? -4.516 10.854 9.334 1.00 98.38 89 CYS A O 1
ATOM 668 N N . GLN A 1 90 ? -3.599 10.951 11.374 1.00 98.38 90 GLN A N 1
ATOM 669 C CA . GLN A 1 90 ? -2.264 11.273 10.880 1.00 98.38 90 GLN A CA 1
ATOM 670 C C . GLN A 1 90 ? -1.667 10.128 10.049 1.00 98.38 90 GLN A C 1
ATOM 672 O O . GLN A 1 90 ? -1.078 10.392 9.000 1.00 98.38 90 GLN A O 1
ATOM 677 N N . TYR A 1 91 ? -1.826 8.869 10.472 1.00 98.31 91 TYR A N 1
ATOM 678 C CA . TYR A 1 91 ? -1.384 7.722 9.674 1.00 98.31 91 TYR A CA 1
ATOM 679 C C . TYR A 1 91 ? -2.115 7.642 8.329 1.00 98.31 91 TYR A C 1
ATOM 681 O O . TYR A 1 91 ? -1.456 7.425 7.314 1.00 98.31 91 TYR A O 1
ATOM 689 N N . LEU A 1 92 ? -3.433 7.869 8.297 1.00 98.69 92 LEU A N 1
ATOM 690 C CA . LEU A 1 92 ? -4.211 7.870 7.049 1.00 98.69 92 LEU A CA 1
ATOM 691 C C . LEU A 1 92 ? -3.787 8.996 6.102 1.00 98.69 92 LEU A C 1
ATOM 693 O O . LEU A 1 92 ? -3.596 8.754 4.914 1.00 98.69 92 LEU A O 1
ATOM 697 N N . SER A 1 93 ? -3.561 10.204 6.625 1.00 98.62 93 SER A N 1
ATOM 698 C CA . SER A 1 93 ? -3.056 11.322 5.820 1.00 98.62 93 SER A CA 1
ATOM 699 C C . SER A 1 93 ? -1.688 11.005 5.213 1.00 98.62 93 SER A C 1
ATOM 701 O O . SER A 1 93 ? -1.477 11.220 4.023 1.00 98.62 93 SER A O 1
ATOM 703 N N . GLN A 1 94 ? -0.762 10.454 6.004 1.00 98.62 94 GLN A N 1
ATOM 704 C CA . GLN A 1 94 ? 0.560 10.077 5.499 1.00 98.62 94 GLN A CA 1
ATOM 705 C C . GLN A 1 94 ? 0.479 8.941 4.473 1.00 98.62 94 GLN A C 1
ATOM 707 O O . GLN A 1 94 ? 1.220 8.955 3.487 1.00 98.62 94 GLN A O 1
ATOM 712 N N . ALA A 1 95 ? -0.426 7.982 4.683 1.00 98.75 95 ALA A N 1
ATOM 713 C CA . ALA A 1 95 ? -0.686 6.918 3.727 1.00 98.75 95 ALA A CA 1
ATOM 714 C C . ALA A 1 95 ? -1.146 7.498 2.383 1.00 98.75 95 ALA A C 1
ATOM 716 O O . ALA A 1 95 ? -0.594 7.132 1.343 1.00 98.75 95 ALA A O 1
ATOM 717 N N . ALA A 1 96 ? -2.088 8.448 2.408 1.00 98.75 96 ALA A N 1
ATOM 718 C CA . ALA A 1 96 ? -2.624 9.093 1.212 1.00 98.75 96 ALA A CA 1
ATOM 719 C C . ALA A 1 96 ? -1.537 9.869 0.454 1.00 98.75 96 ALA A C 1
ATOM 721 O O . ALA A 1 96 ? -1.391 9.705 -0.760 1.00 98.75 96 ALA A O 1
ATOM 722 N N . ASP A 1 97 ? -0.702 10.629 1.169 1.00 98.75 97 ASP A N 1
ATOM 723 C CA . ASP A 1 97 ? 0.425 11.355 0.576 1.00 98.75 97 ASP A CA 1
ATOM 724 C C . ASP A 1 97 ? 1.403 10.410 -0.136 1.00 98.75 97 ASP A C 1
ATOM 726 O O . ASP A 1 97 ? 1.841 10.685 -1.256 1.00 98.75 97 ASP A O 1
ATOM 730 N N . LYS A 1 98 ? 1.722 9.265 0.481 1.00 98.81 98 LYS A N 1
ATOM 731 C CA . LYS A 1 98 ? 2.616 8.257 -0.109 1.00 98.81 98 LYS A CA 1
ATOM 732 C C . LYS A 1 98 ? 2.009 7.581 -1.328 1.00 98.81 98 LYS A C 1
ATOM 734 O O . LYS A 1 98 ? 2.691 7.437 -2.342 1.00 98.81 98 LYS A O 1
ATOM 739 N N . VAL A 1 99 ? 0.742 7.180 -1.257 1.00 98.81 99 VAL A N 1
ATOM 740 C CA . VAL A 1 99 ? 0.044 6.560 -2.392 1.00 98.81 99 VAL A CA 1
ATOM 741 C C . VAL A 1 99 ? 0.006 7.527 -3.575 1.00 98.81 99 VAL A C 1
ATOM 743 O O . VAL A 1 99 ? 0.375 7.146 -4.688 1.00 98.81 99 VAL A O 1
ATOM 746 N N . LYS A 1 100 ? -0.316 8.800 -3.327 1.00 98.69 100 LYS A N 1
ATOM 747 C CA . LYS A 1 100 ? -0.308 9.854 -4.345 1.00 98.69 100 LYS A CA 1
ATOM 748 C C . LYS A 1 100 ? 1.084 10.098 -4.926 1.00 98.69 100 LYS A C 1
ATOM 750 O O . LYS A 1 100 ? 1.231 10.217 -6.142 1.00 98.69 100 LYS A O 1
ATOM 755 N N . GLN A 1 101 ? 2.115 10.150 -4.082 1.00 98.75 101 GLN A N 1
ATOM 756 C CA . GLN A 1 101 ? 3.501 10.279 -4.532 1.00 98.75 101 GLN A CA 1
ATOM 757 C C . GLN A 1 101 ? 3.893 9.114 -5.451 1.00 98.75 101 GLN A C 1
ATOM 759 O O . GLN A 1 101 ? 4.369 9.349 -6.559 1.00 98.75 101 GLN A O 1
ATOM 764 N N . SER A 1 102 ? 3.637 7.874 -5.028 1.00 98.75 102 SER A N 1
ATOM 765 C CA . SER A 1 102 ? 3.928 6.685 -5.833 1.00 98.75 102 SER A CA 1
ATOM 766 C C . SER A 1 102 ? 3.180 6.697 -7.166 1.00 98.75 102 SER A C 1
ATOM 768 O O . SER A 1 102 ? 3.774 6.421 -8.207 1.00 98.75 102 SER A O 1
ATOM 770 N N . GLN A 1 103 ? 1.901 7.085 -7.164 1.00 98.50 103 GLN A N 1
ATOM 771 C CA . GLN A 1 103 ? 1.109 7.197 -8.386 1.00 98.50 103 GLN A CA 1
ATOM 772 C C . GLN A 1 103 ? 1.736 8.188 -9.377 1.00 98.50 103 GLN A C 1
ATOM 774 O O . GLN A 1 103 ? 1.845 7.884 -10.567 1.00 98.50 103 GLN A O 1
ATOM 779 N N . ASN A 1 104 ? 2.166 9.357 -8.895 1.00 98.38 104 ASN A N 1
ATOM 780 C CA . ASN A 1 104 ? 2.829 10.362 -9.724 1.00 98.38 104 ASN A CA 1
ATOM 781 C C . ASN A 1 104 ? 4.148 9.833 -10.297 1.00 98.38 104 ASN A C 1
ATOM 783 O O . ASN A 1 104 ? 4.388 9.968 -11.497 1.00 98.38 104 ASN A O 1
ATOM 787 N N . ASP A 1 105 ? 4.966 9.183 -9.467 1.00 98.25 105 ASP A N 1
ATOM 788 C CA . ASP A 1 105 ? 6.245 8.610 -9.887 1.00 98.25 105 ASP A CA 1
ATOM 789 C C . ASP A 1 105 ? 6.044 7.508 -10.942 1.00 98.25 105 ASP A C 1
ATOM 791 O O . ASP A 1 105 ? 6.733 7.496 -11.963 1.00 98.25 105 ASP A O 1
ATOM 795 N N . LEU A 1 106 ? 5.060 6.619 -10.755 1.00 97.81 106 LEU A N 1
ATOM 796 C CA . LEU A 1 106 ? 4.735 5.541 -11.698 1.00 97.81 106 LEU A CA 1
ATOM 797 C C . LEU A 1 106 ? 4.198 6.059 -13.034 1.00 97.81 106 LEU A C 1
ATOM 799 O O . LEU A 1 106 ? 4.550 5.510 -14.077 1.00 97.81 106 LEU A O 1
ATOM 803 N N . LYS A 1 107 ? 3.357 7.100 -13.014 1.00 96.44 107 LYS A N 1
ATOM 804 C CA . LYS A 1 107 ? 2.812 7.733 -14.228 1.00 96.44 107 LYS A CA 1
ATOM 805 C C . LYS A 1 107 ? 3.857 8.566 -14.975 1.00 96.44 107 LYS A C 1
ATOM 807 O O . LYS A 1 107 ? 3.734 8.747 -16.181 1.00 96.44 107 LYS A O 1
ATOM 812 N N . ALA A 1 108 ? 4.880 9.067 -14.280 1.00 96.62 108 ALA A N 1
ATOM 813 C CA . ALA A 1 108 ? 5.994 9.790 -14.893 1.00 96.62 108 ALA A CA 1
ATOM 814 C C . ALA A 1 108 ? 7.007 8.862 -15.589 1.00 96.62 108 ALA A C 1
ATOM 816 O O . ALA A 1 108 ? 7.821 9.326 -16.392 1.00 96.62 108 ALA A O 1
ATOM 817 N N . LEU A 1 109 ? 6.982 7.558 -15.295 1.00 94.88 109 LEU A N 1
ATOM 818 C CA . LEU A 1 109 ? 7.808 6.582 -15.995 1.00 94.88 109 LEU A CA 1
ATOM 819 C C . LEU A 1 109 ? 7.304 6.370 -17.420 1.00 94.88 109 LEU A C 1
ATOM 821 O O . LEU A 1 109 ? 6.139 6.062 -17.648 1.00 94.88 109 LEU A O 1
ATOM 825 N N . THR A 1 110 ? 8.229 6.448 -18.376 1.00 92.62 110 THR A N 1
ATOM 826 C CA . THR A 1 110 ? 7.999 5.939 -19.730 1.00 92.62 110 THR A CA 1
ATOM 827 C C . THR A 1 110 ? 7.624 4.461 -19.683 1.00 92.62 110 THR A C 1
ATOM 829 O O . THR A 1 110 ? 8.072 3.741 -18.788 1.00 92.62 110 THR A O 1
ATOM 832 N N . ASP A 1 111 ? 6.869 3.985 -20.668 1.00 88.62 111 ASP A N 1
ATOM 833 C CA . ASP A 1 111 ? 6.526 2.566 -20.743 1.00 88.62 111 ASP A CA 1
ATOM 834 C C . ASP A 1 111 ? 7.775 1.689 -20.899 1.00 88.62 111 ASP A C 1
ATOM 836 O O . ASP A 1 111 ? 8.731 2.016 -21.613 1.00 88.62 111 ASP A O 1
ATOM 840 N N . PHE A 1 112 ? 7.772 0.538 -20.229 1.00 92.94 112 PHE A N 1
ATOM 841 C CA . PHE A 1 112 ? 8.827 -0.458 -20.383 1.00 92.94 112 PHE A CA 1
ATOM 842 C C . PHE A 1 112 ? 8.649 -1.255 -21.679 1.00 92.94 112 PHE A C 1
ATOM 844 O O . PHE A 1 112 ? 7.559 -1.732 -22.003 1.00 92.94 112 PHE A O 1
ATOM 851 N N . THR A 1 113 ? 9.745 -1.480 -22.405 1.00 91.50 113 THR A N 1
ATOM 852 C CA . THR A 1 113 ? 9.764 -2.395 -23.560 1.00 91.50 113 THR A CA 1
ATOM 853 C C . THR A 1 113 ? 9.632 -3.854 -23.131 1.00 91.50 113 THR A C 1
ATOM 855 O O . THR A 1 113 ? 9.009 -4.643 -23.832 1.00 91.50 113 THR A O 1
ATOM 858 N N . ASN A 1 114 ? 10.175 -4.200 -21.962 1.00 93.62 114 ASN A N 1
ATOM 859 C CA . ASN A 1 114 ? 10.021 -5.510 -21.345 1.00 93.62 114 ASN A CA 1
ATOM 860 C C . ASN A 1 114 ? 8.616 -5.665 -20.737 1.00 93.62 114 ASN A C 1
ATOM 862 O O . ASN A 1 114 ? 8.210 -4.860 -19.897 1.00 93.62 114 ASN A O 1
ATOM 866 N N . GLU A 1 115 ? 7.918 -6.727 -21.135 1.00 93.75 115 GLU A N 1
ATOM 867 C CA . GLU A 1 115 ? 6.542 -7.032 -20.728 1.00 93.75 115 GLU A CA 1
ATOM 868 C C . GLU A 1 115 ? 6.383 -7.138 -19.206 1.00 93.75 115 GLU A C 1
ATOM 870 O O . GLU A 1 115 ? 5.579 -6.413 -18.632 1.00 93.75 115 GLU A O 1
ATOM 875 N N . SER A 1 116 ? 7.232 -7.917 -18.527 1.00 92.69 116 SER A N 1
ATOM 876 C CA . SER A 1 116 ? 7.141 -8.108 -17.070 1.00 92.69 116 SER A CA 1
ATOM 877 C C . SER A 1 116 ? 7.250 -6.805 -16.263 1.00 92.69 116 SER A C 1
ATOM 879 O O . SER A 1 116 ? 6.562 -6.627 -15.256 1.00 92.69 116 SER A O 1
ATOM 881 N N . PHE A 1 117 ? 8.093 -5.860 -16.697 1.00 94.81 117 PHE A N 1
ATOM 882 C CA . PHE A 1 117 ? 8.213 -4.562 -16.025 1.00 94.81 117 PHE A CA 1
ATOM 883 C C . PHE A 1 117 ? 7.037 -3.643 -16.349 1.00 94.81 117 PHE A C 1
ATOM 885 O O . PHE A 1 117 ? 6.604 -2.889 -15.479 1.00 94.81 117 PHE A O 1
ATOM 892 N N . ARG A 1 118 ? 6.495 -3.735 -17.568 1.00 96.12 118 ARG A N 1
ATOM 893 C CA . ARG A 1 118 ? 5.295 -3.001 -17.973 1.00 96.12 118 ARG A CA 1
ATOM 894 C C . ARG A 1 118 ? 4.080 -3.457 -17.173 1.00 96.12 118 ARG A C 1
ATOM 896 O O . ARG A 1 118 ? 3.396 -2.625 -16.592 1.00 96.12 118 ARG A O 1
ATOM 903 N N . GLU A 1 119 ? 3.847 -4.762 -17.084 1.00 96.12 119 GLU A N 1
ATOM 904 C CA . GLU A 1 119 ? 2.762 -5.339 -16.285 1.00 96.12 119 GLU A CA 1
ATOM 905 C C . GLU A 1 119 ? 2.877 -4.939 -14.815 1.00 96.12 119 GLU A C 1
ATOM 907 O O . GLU A 1 119 ? 1.891 -4.555 -14.193 1.00 96.12 119 GLU A O 1
ATOM 912 N N . ARG A 1 120 ? 4.095 -4.959 -14.261 1.00 95.88 120 ARG A N 1
ATOM 913 C CA . ARG A 1 120 ? 4.346 -4.517 -12.886 1.00 95.88 120 ARG A CA 1
ATOM 914 C C . ARG A 1 120 ? 4.046 -3.034 -12.686 1.00 95.88 120 ARG A C 1
ATOM 916 O O . ARG A 1 120 ? 3.403 -2.686 -11.700 1.00 95.88 120 ARG A O 1
ATOM 923 N N . GLN A 1 121 ? 4.483 -2.173 -13.604 1.00 97.44 121 GLN A N 1
ATOM 924 C CA . GLN A 1 121 ? 4.154 -0.747 -13.566 1.00 97.44 121 GLN A CA 1
ATOM 925 C C . GLN A 1 121 ? 2.634 -0.547 -13.577 1.00 97.44 121 GLN A C 1
ATOM 927 O O . GLN A 1 121 ? 2.113 0.146 -12.709 1.00 97.44 121 GLN A O 1
ATOM 932 N N . GLN A 1 122 ? 1.920 -1.199 -14.499 1.00 97.88 122 GLN A N 1
ATOM 933 C CA . GLN A 1 122 ? 0.464 -1.082 -14.609 1.00 97.88 122 GLN A CA 1
ATOM 934 C C . GLN A 1 122 ? -0.259 -1.626 -13.372 1.00 97.88 122 GLN A C 1
ATOM 936 O O . GLN A 1 122 ? -1.165 -0.974 -12.860 1.00 97.88 122 GLN A O 1
ATOM 941 N N . ARG A 1 123 ? 0.189 -2.761 -12.821 1.00 97.44 123 ARG A N 1
ATOM 942 C CA . ARG A 1 123 ? -0.345 -3.308 -11.567 1.00 97.44 123 ARG A CA 1
ATOM 943 C C . ARG A 1 123 ? -0.175 -2.331 -10.407 1.00 97.44 123 ARG A C 1
ATOM 945 O O . ARG A 1 123 ? -1.117 -2.117 -9.653 1.00 97.44 123 ARG A O 1
ATOM 952 N N . HIS A 1 124 ? 1.003 -1.726 -10.257 1.00 98.12 124 HIS A N 1
ATOM 953 C CA . HIS A 1 124 ? 1.228 -0.746 -9.195 1.00 98.12 124 HIS A CA 1
ATOM 954 C C . HIS A 1 124 ? 0.420 0.540 -9.414 1.00 98.12 124 HIS A C 1
ATOM 956 O O . HIS A 1 124 ? -0.097 1.084 -8.442 1.00 98.12 124 HIS A O 1
ATOM 962 N N . ILE A 1 125 ? 0.227 0.990 -10.660 1.00 98.31 125 ILE A N 1
ATOM 963 C CA . ILE A 1 125 ? -0.681 2.108 -10.967 1.00 98.31 125 ILE A CA 1
ATOM 964 C C . ILE A 1 125 ? -2.109 1.765 -10.527 1.00 98.31 125 ILE A C 1
ATOM 966 O O . ILE A 1 125 ? -2.701 2.546 -9.785 1.00 98.31 125 ILE A O 1
ATOM 970 N N . GLY A 1 126 ? -2.632 0.595 -10.905 1.00 98.31 126 GLY A N 1
ATOM 971 C CA . GLY A 1 126 ? -3.960 0.142 -10.474 1.00 98.31 126 GLY A CA 1
ATOM 972 C C . GLY A 1 126 ? -4.093 0.134 -8.950 1.00 98.31 126 GLY A C 1
ATOM 973 O O . GLY A 1 126 ? -4.988 0.772 -8.400 1.00 98.31 126 GLY A O 1
ATOM 974 N N . LYS A 1 127 ? -3.111 -0.445 -8.250 1.00 98.25 127 LYS A N 1
ATOM 975 C CA . LYS A 1 127 ? -3.084 -0.459 -6.780 1.00 98.25 127 LYS A CA 1
ATOM 976 C C . LYS A 1 127 ? -3.061 0.932 -6.160 1.00 98.25 127 LYS A C 1
ATOM 978 O O . LYS A 1 127 ? -3.709 1.142 -5.143 1.00 98.25 127 LYS A O 1
ATOM 983 N N . THR A 1 128 ? -2.344 1.895 -6.743 1.00 98.56 128 THR A N 1
ATOM 984 C CA . THR A 1 128 ? -2.384 3.269 -6.215 1.00 98.56 128 THR A CA 1
ATOM 985 C C . THR A 1 128 ? -3.774 3.890 -6.330 1.00 98.56 128 THR A C 1
ATOM 987 O O . THR A 1 128 ? -4.172 4.616 -5.431 1.00 98.56 128 THR A O 1
ATOM 990 N N . GLN A 1 129 ? -4.525 3.600 -7.396 1.00 98.12 129 GLN A N 1
ATOM 991 C CA . GLN A 1 129 ? -5.884 4.121 -7.585 1.00 98.12 129 GLN A CA 1
ATOM 992 C C . GLN A 1 129 ? -6.870 3.478 -6.605 1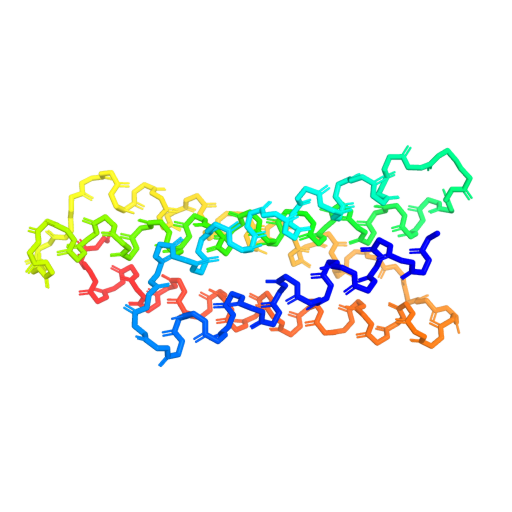.00 98.12 129 GLN A C 1
ATOM 994 O O . GLN A 1 129 ? -7.675 4.173 -5.992 1.00 98.12 129 GLN A O 1
ATOM 999 N N . GLU A 1 130 ? -6.771 2.161 -6.418 1.00 98.19 130 GLU A N 1
ATOM 1000 C CA . GLU A 1 130 ? -7.559 1.425 -5.423 1.00 98.19 130 GLU A CA 1
ATOM 1001 C C . GLU A 1 130 ? -7.317 1.974 -4.013 1.00 98.19 130 GLU A C 1
ATOM 1003 O O . GLU A 1 130 ? -8.259 2.251 -3.272 1.00 98.19 130 GLU A O 1
ATOM 1008 N N . TRP A 1 131 ? -6.049 2.186 -3.657 1.00 98.44 131 TRP A N 1
ATOM 1009 C CA . TRP A 1 131 ? -5.676 2.689 -2.340 1.00 98.44 131 TRP A CA 1
ATOM 1010 C C . TRP A 1 131 ? -6.013 4.158 -2.120 1.00 98.44 131 TRP A C 1
ATOM 1012 O O . TRP A 1 131 ? -6.315 4.534 -0.994 1.00 98.44 131 TRP A O 1
ATOM 1022 N N . GLU A 1 132 ? -5.990 4.984 -3.161 1.00 98.19 132 GLU A N 1
ATOM 1023 C CA . GLU A 1 132 ? -6.451 6.372 -3.083 1.00 98.19 132 GLU A CA 1
ATOM 1024 C C . GLU A 1 132 ? -7.934 6.426 -2.687 1.00 98.19 132 GLU A C 1
ATOM 1026 O O . GLU A 1 132 ? -8.283 7.105 -1.722 1.00 98.19 132 GLU A O 1
ATOM 1031 N N . GLY A 1 133 ? -8.783 5.629 -3.349 1.00 98.00 133 GLY A N 1
ATOM 1032 C CA . GLY A 1 133 ? -10.203 5.524 -3.000 1.00 98.00 133 GLY A CA 1
ATOM 1033 C C . GLY A 1 133 ? -10.439 4.922 -1.613 1.00 98.00 133 GLY A C 1
ATOM 1034 O O . GLY A 1 133 ? -11.247 5.440 -0.845 1.00 98.00 133 GLY A O 1
ATOM 1035 N N . LEU A 1 134 ? -9.702 3.863 -1.259 1.00 98.25 134 LEU A N 1
ATOM 1036 C CA . LEU A 1 134 ? -9.802 3.229 0.058 1.00 98.25 134 LEU A CA 1
ATOM 1037 C C . LEU A 1 134 ? -9.426 4.197 1.184 1.00 98.25 134 LEU A C 1
ATOM 1039 O O . LEU A 1 134 ? -10.142 4.285 2.175 1.00 98.25 134 LEU A O 1
ATOM 1043 N N . LEU A 1 135 ? -8.316 4.926 1.051 1.00 98.56 135 LEU A N 1
ATOM 1044 C CA . LEU A 1 135 ? -7.854 5.843 2.093 1.00 98.56 135 LEU A CA 1
ATOM 1045 C C . LEU A 1 135 ? -8.784 7.044 2.247 1.00 98.56 135 LEU A C 1
ATOM 1047 O O . LEU A 1 135 ? -9.028 7.451 3.379 1.00 98.56 135 LEU A O 1
ATOM 1051 N N . GLN A 1 136 ? -9.333 7.562 1.145 1.00 98.19 136 GLN A N 1
ATOM 1052 C CA . GLN A 1 136 ? -10.362 8.595 1.209 1.00 98.19 136 GLN A CA 1
ATOM 1053 C C . GLN A 1 136 ? -11.597 8.089 1.969 1.00 98.19 136 GLN A C 1
ATOM 1055 O O . GLN A 1 136 ? -12.037 8.743 2.912 1.00 98.19 136 GLN A O 1
ATOM 1060 N N . GLY A 1 137 ? -12.108 6.905 1.614 1.00 98.25 137 GLY A N 1
ATOM 1061 C CA . GLY A 1 137 ? -13.253 6.306 2.303 1.00 98.25 137 GLY A CA 1
ATOM 1062 C C . GLY A 1 137 ? -12.987 6.090 3.793 1.00 98.25 137 GLY A C 1
ATOM 1063 O O . GLY A 1 137 ? -13.802 6.465 4.625 1.00 98.25 137 GLY A O 1
ATOM 1064 N N . LEU A 1 138 ? -11.800 5.590 4.153 1.00 97.94 138 LEU A N 1
ATOM 1065 C CA . LEU A 1 138 ? -11.412 5.433 5.556 1.00 97.94 138 LEU A CA 1
ATOM 1066 C C . LEU A 1 138 ? -11.343 6.761 6.308 1.00 97.94 138 LEU A C 1
ATOM 1068 O O . LEU A 1 138 ? -11.724 6.803 7.471 1.00 97.94 138 LEU A O 1
ATOM 1072 N N . GLN A 1 139 ? -10.842 7.834 5.695 1.00 98.12 139 GLN A N 1
ATOM 1073 C CA . GLN A 1 139 ? -10.816 9.145 6.348 1.00 98.12 139 GLN A CA 1
ATOM 1074 C C . GLN A 1 139 ? -12.238 9.626 6.659 1.00 98.12 139 GLN A C 1
ATOM 1076 O O . GLN A 1 139 ? -12.501 10.021 7.792 1.00 98.12 139 GLN A O 1
ATOM 1081 N N . GLU A 1 140 ? -13.156 9.497 5.700 1.00 97.94 140 GLU A N 1
ATOM 1082 C CA . GLU A 1 140 ? -14.568 9.856 5.867 1.00 97.94 140 GLU A CA 1
ATOM 1083 C C . GLU A 1 140 ? -15.250 8.988 6.945 1.00 97.94 140 GLU A C 1
ATOM 1085 O O . GLU A 1 140 ? -15.813 9.515 7.910 1.00 97.94 140 GLU A O 1
ATOM 1090 N N . ASP A 1 141 ? -15.132 7.660 6.844 1.00 97.81 141 ASP A N 1
ATOM 1091 C CA . ASP A 1 141 ? -15.766 6.695 7.753 1.00 97.81 141 ASP A CA 1
ATOM 1092 C C . ASP A 1 141 ? -15.267 6.830 9.198 1.00 97.81 141 ASP A C 1
ATOM 1094 O O . ASP A 1 141 ? -16.024 6.675 10.161 1.00 97.81 141 ASP A O 1
ATOM 1098 N N . LEU A 1 142 ? -13.980 7.140 9.368 1.00 97.44 142 LEU A N 1
ATOM 1099 C CA . LEU A 1 142 ? -13.341 7.297 10.673 1.00 97.44 142 LEU A CA 1
ATOM 1100 C C . LEU A 1 142 ? -13.486 8.714 11.244 1.00 97.44 142 LEU A C 1
ATOM 1102 O O . LEU A 1 142 ? -13.019 8.967 12.359 1.00 97.44 142 LEU A O 1
ATOM 1106 N N . SER A 1 143 ? -14.167 9.612 10.521 1.00 96.94 143 SER A N 1
ATOM 1107 C CA . SER A 1 143 ? -14.338 11.027 10.876 1.00 96.94 143 SER A CA 1
ATOM 1108 C C . SER A 1 143 ? -13.005 11.735 11.137 1.00 96.94 143 SER A C 1
ATOM 1110 O O . SER A 1 143 ? -12.856 12.486 12.108 1.00 96.94 143 SER A O 1
ATOM 1112 N N . CYS A 1 144 ? -12.042 11.444 10.266 1.00 94.19 144 CYS A N 1
ATOM 1113 C CA . CYS A 1 144 ? -10.895 12.293 10.003 1.00 94.19 144 CYS A CA 1
ATOM 1114 C C . CYS A 1 144 ? -11.307 13.402 9.007 1.00 94.19 144 CYS A C 1
ATOM 1116 O O . CYS A 1 144 ? -10.589 14.419 8.993 1.00 94.19 144 CYS A O 1
#